Protein AF-A0A285CKX4-F1 (afdb_monomer_lite)

Radius of gyration: 19.34 Å; chains: 1; bounding box: 53×14×38 Å

Secondary structure (DSSP, 8-state):
-EEEEETTT--EESS-SS-TTT----EEEEE--------------------------

Structure (mmCIF, N/CA/C/O backbone):
data_AF-A0A285CKX4-F1
#
_entry.id   AF-A0A285CKX4-F1
#
loop_
_atom_site.group_PDB
_atom_site.id
_atom_site.type_symbol
_atom_site.label_atom_id
_atom_site.label_alt_id
_atom_site.label_comp_id
_atom_site.label_asym_id
_atom_site.label_entity_id
_atom_site.label_seq_id
_atom_site.pdbx_PDB_ins_code
_atom_site.Cartn_x
_atom_site.Cartn_y
_atom_site.Cartn_z
_atom_site.occupancy
_atom_site.B_iso_or_equiv
_atom_site.auth_seq_id
_atom_site.auth_comp_id
_atom_site.auth_asym_id
_atom_site.auth_atom_id
_atom_site.pdbx_PDB_model_num
ATOM 1 N N . MET A 1 1 ? -2.863 0.671 10.654 1.00 79.62 1 MET A N 1
ATOM 2 C CA . MET A 1 1 ? -1.918 -0.205 9.921 1.00 79.62 1 MET A CA 1
ATOM 3 C C . MET A 1 1 ? -1.338 0.568 8.746 1.00 79.62 1 MET A C 1
ATOM 5 O O . MET A 1 1 ? -2.073 1.366 8.171 1.00 79.62 1 MET A O 1
ATOM 9 N N . ILE A 1 2 ? -0.058 0.369 8.425 1.00 87.31 2 ILE A N 1
ATOM 10 C CA . ILE A 1 2 ? 0.575 0.964 7.236 1.00 87.31 2 ILE A CA 1
ATOM 11 C C . ILE A 1 2 ? 0.329 0.034 6.042 1.00 87.31 2 ILE A C 1
ATOM 13 O O . ILE A 1 2 ? 0.387 -1.188 6.192 1.00 87.31 2 ILE A O 1
ATOM 17 N N . LYS A 1 3 ? -0.013 0.605 4.887 1.00 91.88 3 LYS A N 1
ATOM 18 C CA . LYS A 1 3 ? -0.170 -0.083 3.599 1.00 91.88 3 LYS A CA 1
ATOM 19 C C . LYS A 1 3 ? 0.400 0.798 2.489 1.00 91.88 3 LYS A C 1
ATOM 21 O O . LYS A 1 3 ? 0.562 1.997 2.683 1.00 91.88 3 LYS A O 1
ATOM 26 N N . PHE A 1 4 ? 0.629 0.222 1.316 1.00 92.62 4 PHE A N 1
ATOM 27 C CA . PHE A 1 4 ? 1.146 0.939 0.152 1.00 92.62 4 PHE A CA 1
ATOM 28 C C . PHE A 1 4 ? 0.121 0.909 -0.974 1.00 92.62 4 PHE A C 1
ATOM 30 O O . PHE A 1 4 ? -0.351 -0.154 -1.365 1.00 92.62 4 PHE A O 1
ATOM 37 N N . TYR A 1 5 ? -0.237 2.073 -1.496 1.00 93.81 5 TYR A N 1
ATOM 38 C CA . TYR A 1 5 ? -1.202 2.238 -2.573 1.00 93.81 5 TYR A CA 1
ATOM 39 C C . TYR A 1 5 ? -0.482 2.497 -3.896 1.00 93.81 5 TYR A C 1
ATOM 41 O O . TYR A 1 5 ? 0.259 3.467 -4.000 1.00 93.81 5 TYR A O 1
ATOM 49 N N . CYS A 1 6 ? -0.682 1.651 -4.907 1.00 94.75 6 CYS A N 1
ATOM 50 C CA . CYS A 1 6 ? -0.081 1.855 -6.225 1.00 94.75 6 CYS A CA 1
ATOM 51 C C . CYS A 1 6 ? -0.856 2.907 -7.030 1.00 94.75 6 CYS A C 1
ATOM 53 O O . CYS A 1 6 ? -2.027 2.68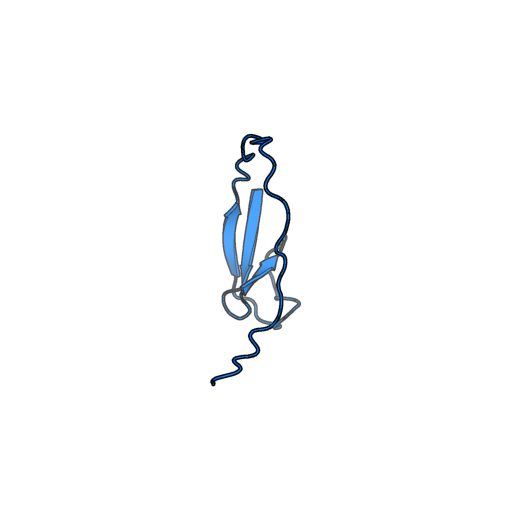4 -7.344 1.00 94.75 6 CYS A O 1
ATOM 55 N N . ASN A 1 7 ? -0.218 4.000 -7.460 1.00 93.75 7 ASN A N 1
ATOM 56 C CA . ASN A 1 7 ? -0.932 5.070 -8.176 1.00 93.75 7 ASN A CA 1
ATOM 57 C C . ASN A 1 7 ? -1.324 4.705 -9.616 1.00 93.75 7 ASN A C 1
ATOM 59 O O . ASN A 1 7 ? -2.224 5.323 -10.181 1.00 93.75 7 ASN A O 1
ATOM 63 N N . PHE A 1 8 ? -0.708 3.674 -10.203 1.00 94.06 8 PHE A N 1
ATOM 64 C CA . PHE A 1 8 ? -1.022 3.232 -11.566 1.00 94.06 8 PHE A CA 1
ATOM 65 C C . PHE A 1 8 ? -2.263 2.343 -11.631 1.00 94.06 8 PHE A C 1
ATOM 67 O O . PHE A 1 8 ? -3.172 2.594 -12.416 1.00 94.06 8 PHE A O 1
ATOM 74 N N . CYS A 1 9 ? -2.296 1.279 -10.826 1.00 94.00 9 CYS A N 1
ATOM 75 C CA . CYS A 1 9 ? -3.354 0.264 -10.884 1.00 94.00 9 CYS A CA 1
ATOM 76 C C . CYS A 1 9 ? -4.272 0.263 -9.659 1.00 94.00 9 CYS A C 1
ATOM 78 O O . CYS A 1 9 ? -5.152 -0.588 -9.560 1.00 94.00 9 CYS A O 1
ATOM 80 N N . ARG A 1 10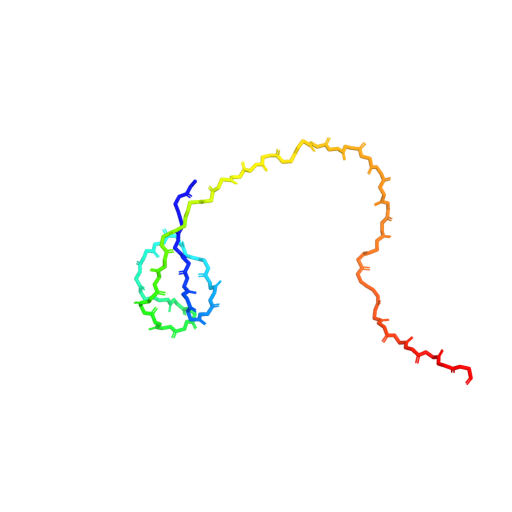 ? -4.062 1.190 -8.714 1.00 92.81 10 ARG A N 1
ATOM 81 C CA . ARG A 1 10 ? -4.881 1.373 -7.504 1.00 92.81 10 ARG A CA 1
ATOM 82 C C . ARG A 1 10 ? -4.919 0.154 -6.575 1.00 92.81 10 ARG A C 1
ATOM 84 O O . ARG A 1 10 ? -5.799 0.035 -5.728 1.00 92.81 10 ARG A O 1
ATOM 91 N N . THR A 1 11 ? -3.956 -0.757 -6.724 1.00 92.94 11 THR A N 1
ATOM 92 C CA . THR A 1 11 ? -3.813 -1.941 -5.869 1.00 92.94 11 THR A CA 1
ATOM 93 C C . THR A 1 11 ? -3.171 -1.561 -4.535 1.00 92.94 11 THR A C 1
ATOM 95 O O . THR A 1 11 ? -2.223 -0.775 -4.503 1.00 92.94 11 THR A O 1
ATOM 98 N N . ILE A 1 12 ? -3.660 -2.155 -3.443 1.00 92.38 12 ILE A N 1
ATOM 99 C CA . ILE A 1 12 ? -3.083 -2.016 -2.101 1.00 92.38 12 ILE A CA 1
ATOM 100 C C . ILE A 1 12 ? -2.128 -3.186 -1.836 1.00 92.38 12 ILE A C 1
ATOM 102 O O . ILE A 1 12 ? -2.513 -4.347 -1.959 1.00 92.38 12 ILE A O 1
ATOM 106 N N . ALA A 1 13 ? -0.900 -2.878 -1.432 1.00 90.25 13 ALA A N 1
ATOM 107 C CA . ALA A 1 13 ? 0.137 -3.829 -1.055 1.00 90.25 13 ALA A CA 1
ATOM 108 C C . ALA A 1 13 ? 0.522 -3.690 0.430 1.00 90.25 13 ALA A C 1
ATOM 110 O O . ALA A 1 13 ? 0.280 -2.664 1.073 1.00 90.25 13 ALA A O 1
ATOM 111 N N . ASN A 1 14 ? 1.110 -4.755 0.984 1.00 90.75 14 ASN A N 1
ATOM 112 C CA . ASN A 1 14 ? 1.642 -4.776 2.353 1.00 90.75 14 ASN A CA 1
ATOM 113 C C . ASN A 1 14 ? 3.084 -4.271 2.439 1.00 90.75 14 ASN A C 1
ATOM 115 O O . ASN A 1 14 ? 3.505 -3.810 3.493 1.00 90.75 14 ASN A O 1
ATOM 119 N N . GLU A 1 15 ? 3.816 -4.365 1.336 1.00 88.38 15 GLU A N 1
ATOM 120 C CA . GLU A 1 15 ? 5.226 -4.015 1.214 1.00 88.38 15 GLU A CA 1
ATOM 121 C C . GLU A 1 15 ? 5.406 -3.040 0.038 1.00 88.38 15 GLU A C 1
ATOM 123 O O . GLU A 1 15 ? 4.655 -3.130 -0.943 1.00 88.38 15 GLU A O 1
ATOM 128 N N . PRO A 1 16 ? 6.353 -2.091 0.130 1.00 84.38 16 PRO A N 1
ATOM 129 C CA . PRO A 1 16 ? 6.712 -1.233 -0.989 1.00 84.38 16 PRO A CA 1
ATOM 130 C C . PRO A 1 16 ? 7.561 -2.014 -2.003 1.00 84.38 16 PRO A C 1
ATOM 132 O O . PRO A 1 16 ? 8.219 -2.992 -1.652 1.00 84.38 16 PRO A O 1
ATOM 135 N N . GLY A 1 17 ? 7.586 -1.570 -3.261 1.00 89.75 17 GLY A N 1
ATOM 136 C CA . GLY A 1 17 ? 8.437 -2.162 -4.294 1.00 89.75 17 GLY A CA 1
ATOM 137 C C . GLY A 1 17 ? 7.767 -2.193 -5.660 1.00 89.75 17 GLY A C 1
ATOM 138 O O . GLY A 1 17 ? 7.015 -1.297 -6.019 1.00 89.75 17 GLY A O 1
ATOM 139 N N . VAL A 1 18 ? 8.034 -3.235 -6.446 1.00 91.44 18 VAL A N 1
ATOM 140 C CA . VAL A 1 18 ? 7.393 -3.404 -7.755 1.00 91.44 18 VAL A CA 1
ATOM 141 C C . VAL A 1 18 ? 5.982 -3.948 -7.565 1.00 91.44 18 VAL A C 1
ATOM 143 O O . VAL A 1 18 ? 5.779 -5.009 -6.971 1.00 91.44 18 VAL A O 1
ATOM 146 N N . CYS A 1 19 ? 4.990 -3.243 -8.105 1.00 92.25 19 CYS A N 1
ATOM 147 C CA . CYS A 1 19 ? 3.615 -3.705 -8.067 1.00 92.25 19 CYS A CA 1
ATOM 148 C C . CYS A 1 19 ? 3.482 -5.023 -8.822 1.00 92.25 19 CYS A C 1
ATOM 150 O O . CYS A 1 19 ? 3.728 -5.075 -10.024 1.00 92.25 19 CYS A O 1
ATOM 152 N N . ARG A 1 20 ? 3.026 -6.079 -8.144 1.00 90.50 20 ARG A N 1
ATOM 153 C CA . ARG A 1 20 ? 2.811 -7.384 -8.785 1.00 90.50 20 ARG A CA 1
ATOM 154 C C . ARG A 1 20 ? 1.708 -7.360 -9.847 1.00 90.50 20 ARG A C 1
ATOM 156 O O . ARG A 1 20 ? 1.722 -8.203 -10.732 1.00 90.50 20 ARG A O 1
ATOM 163 N N . SER A 1 21 ? 0.789 -6.395 -9.780 1.00 90.75 21 SER A N 1
ATOM 164 C CA . SER A 1 21 ? -0.313 -6.268 -10.741 1.00 90.75 21 SER A CA 1
ATOM 165 C C . SER A 1 21 ? 0.090 -5.531 -12.020 1.00 90.75 21 SER A C 1
ATOM 167 O O . SER A 1 21 ? -0.309 -5.938 -13.104 1.00 90.75 21 SER A O 1
ATOM 169 N N . CYS A 1 22 ? 0.852 -4.433 -11.917 1.00 93.19 22 CYS A N 1
ATOM 170 C CA . CYS A 1 22 ? 1.175 -3.580 -13.073 1.00 93.19 22 CYS A CA 1
ATOM 171 C C . CYS A 1 22 ? 2.672 -3.432 -13.376 1.00 93.19 22 CYS A C 1
ATOM 173 O O . CYS A 1 22 ? 3.037 -2.744 -14.327 1.00 93.19 22 CYS A O 1
ATOM 175 N N . GLY A 1 23 ? 3.548 -4.019 -12.562 1.00 93.25 23 GLY A N 1
ATOM 176 C CA . GLY A 1 23 ? 5.000 -3.949 -12.727 1.00 93.25 23 GLY A CA 1
ATOM 177 C C . GLY A 1 23 ? 5.615 -2.569 -12.470 1.00 93.25 23 GLY A C 1
ATOM 178 O O . GLY A 1 23 ? 6.800 -2.377 -12.732 1.00 93.25 23 GLY A O 1
ATOM 179 N N . LYS A 1 24 ? 4.846 -1.583 -11.986 1.00 93.06 24 LYS A N 1
ATOM 180 C CA . LYS A 1 24 ? 5.347 -0.231 -11.686 1.00 93.06 24 LYS A CA 1
ATOM 181 C C . LYS A 1 24 ? 5.782 -0.111 -10.229 1.00 93.06 24 LYS A C 1
ATOM 183 O O . LYS A 1 24 ? 5.130 -0.655 -9.342 1.00 93.06 24 LYS A O 1
ATOM 188 N N . ASN A 1 25 ? 6.866 0.622 -9.997 1.00 92.44 25 ASN A N 1
ATOM 189 C CA . ASN A 1 25 ? 7.365 0.964 -8.665 1.00 92.44 25 ASN A CA 1
ATOM 190 C C . ASN A 1 25 ? 6.955 2.397 -8.311 1.00 92.44 25 ASN A C 1
ATOM 192 O O . ASN A 1 25 ? 7.789 3.291 -8.226 1.00 92.44 25 ASN A O 1
ATOM 196 N N . ASP A 1 26 ? 5.649 2.618 -8.210 1.00 92.81 26 ASP A N 1
ATOM 197 C CA . ASP A 1 26 ? 5.094 3.909 -7.820 1.00 92.81 26 ASP A CA 1
ATOM 198 C C . ASP A 1 26 ? 3.973 3.666 -6.816 1.00 92.81 26 ASP A C 1
ATOM 200 O O . ASP A 1 26 ? 2.899 3.142 -7.148 1.00 92.81 26 ASP A O 1
ATOM 204 N N . PHE A 1 27 ? 4.305 3.955 -5.562 1.00 94.00 27 PHE A N 1
ATOM 205 C CA . PHE A 1 27 ? 3.491 3.664 -4.399 1.00 94.00 27 PHE A CA 1
ATOM 206 C C . PHE A 1 27 ? 3.436 4.865 -3.466 1.00 94.00 27 PHE A C 1
ATOM 208 O O . PHE A 1 27 ? 4.437 5.535 -3.226 1.00 94.00 27 PHE A O 1
ATOM 215 N N . THR A 1 28 ? 2.267 5.072 -2.874 1.00 93.69 28 THR A N 1
ATOM 216 C CA . THR A 1 28 ? 2.030 6.039 -1.809 1.00 93.69 28 THR A CA 1
ATOM 217 C C . THR A 1 28 ? 1.750 5.289 -0.518 1.00 93.69 28 THR A C 1
ATOM 219 O O . THR A 1 28 ? 0.883 4.415 -0.470 1.00 93.69 28 THR A O 1
ATOM 222 N N . GLU A 1 29 ? 2.484 5.610 0.542 1.00 94.44 29 GLU A N 1
ATOM 223 C CA . GLU A 1 29 ? 2.199 5.067 1.866 1.00 94.44 29 GLU A CA 1
ATOM 224 C C . GLU A 1 29 ? 0.863 5.622 2.378 1.00 94.44 29 GLU A C 1
ATOM 226 O O . GLU A 1 29 ? 0.636 6.831 2.396 1.00 94.44 29 GLU A O 1
ATOM 231 N N . ILE A 1 30 ? -0.036 4.729 2.790 1.00 92.06 30 ILE A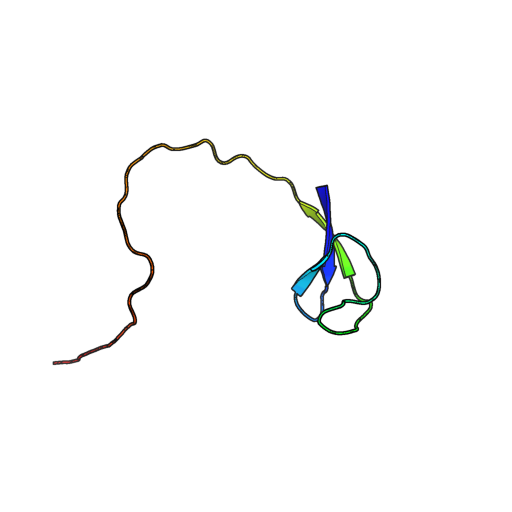 N 1
ATOM 232 C CA . ILE A 1 30 ? -1.338 5.076 3.353 1.00 92.06 30 ILE A CA 1
ATOM 233 C C . ILE A 1 30 ? -1.496 4.461 4.742 1.00 92.06 30 ILE A C 1
ATOM 235 O O . ILE A 1 30 ? -1.164 3.299 5.000 1.00 92.06 30 ILE A O 1
ATOM 239 N N . LYS A 1 31 ? -2.067 5.242 5.658 1.00 91.19 31 LYS A N 1
ATOM 240 C CA . LYS A 1 31 ? -2.419 4.783 7.000 1.00 91.19 31 LYS A CA 1
ATOM 241 C C . LYS A 1 31 ? -3.894 4.412 7.024 1.00 91.19 31 LYS A C 1
ATOM 243 O O . LYS A 1 31 ? -4.759 5.281 7.005 1.00 91.19 31 LYS A O 1
ATOM 248 N N . ILE A 1 32 ? -4.185 3.116 7.094 1.00 84.50 32 ILE A N 1
ATOM 2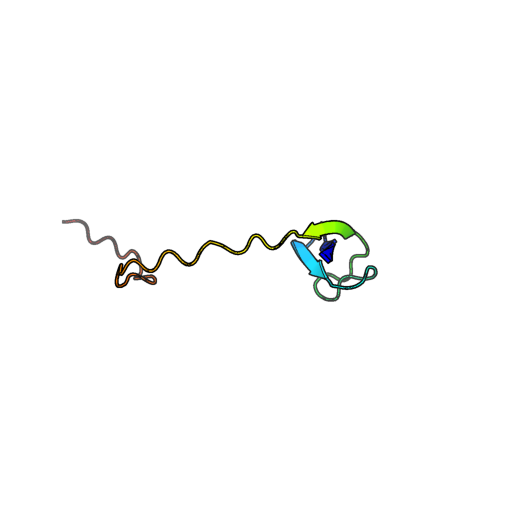49 C CA . ILE A 1 32 ? -5.563 2.634 7.220 1.00 84.50 32 ILE A CA 1
ATOM 250 C C . ILE A 1 32 ? -5.903 2.508 8.704 1.00 84.50 32 ILE A C 1
ATOM 252 O O . ILE A 1 32 ? -5.269 1.742 9.447 1.00 84.50 32 ILE A O 1
ATOM 256 N N . SER A 1 33 ? -6.917 3.259 9.120 1.00 83.12 33 SER A N 1
ATOM 257 C CA . SER A 1 33 ? -7.565 3.141 10.424 1.00 83.12 33 SER A CA 1
ATOM 258 C C . SER A 1 33 ? -8.851 2.342 10.248 1.00 83.12 33 SER A C 1
ATOM 260 O O . SER A 1 33 ? -9.782 2.804 9.594 1.00 83.12 33 SER A O 1
ATOM 262 N N . VAL A 1 34 ? -8.905 1.131 10.807 1.00 77.44 34 VAL A N 1
ATOM 263 C CA . VAL A 1 34 ? -10.144 0.344 10.826 1.00 77.44 34 VAL A CA 1
ATOM 264 C C . VAL A 1 34 ? -11.018 0.923 11.921 1.00 77.44 34 VAL A C 1
ATOM 266 O O . VAL A 1 34 ? -10.793 0.668 13.102 1.00 77.44 34 VAL A O 1
ATOM 269 N N . GLN A 1 35 ? -11.999 1.731 11.536 1.00 73.75 35 GLN A N 1
ATOM 270 C CA . GLN A 1 35 ? -13.084 2.057 12.446 1.00 73.75 35 GLN A CA 1
ATOM 271 C C . GLN A 1 35 ? -13.968 0.817 12.537 1.00 73.75 35 GLN A C 1
ATOM 273 O O . GLN A 1 35 ? -14.539 0.382 11.536 1.00 73.75 35 GLN A O 1
ATOM 278 N N . LYS A 1 36 ? -14.049 0.213 13.730 1.00 68.69 36 LYS A N 1
ATOM 279 C CA . LYS A 1 36 ? -15.118 -0.745 14.020 1.00 68.69 36 LYS A CA 1
ATOM 280 C C . LYS A 1 36 ? -16.421 0.017 13.823 1.00 68.69 36 LYS A C 1
ATOM 282 O O . LYS A 1 36 ? -16.719 0.913 14.608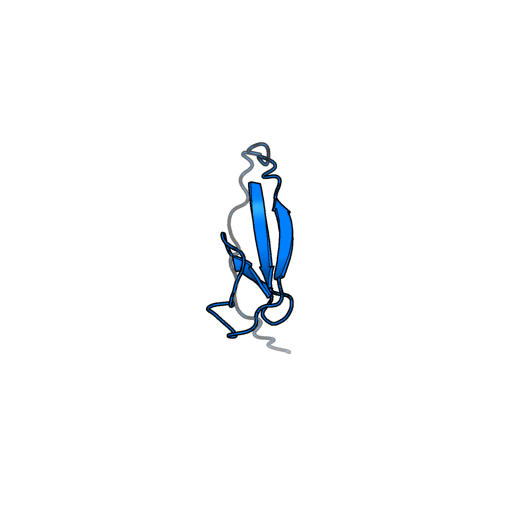 1.00 68.69 36 LYS A O 1
ATOM 287 N N . GLN A 1 37 ? -17.169 -0.321 12.777 1.00 68.06 37 GLN A N 1
ATOM 288 C CA . GLN A 1 37 ? -18.559 0.097 12.714 1.00 68.06 37 GLN A CA 1
ATOM 289 C C . GLN A 1 37 ? -19.231 -0.488 13.964 1.00 68.06 37 GLN A C 1
ATOM 291 O O . GLN A 1 37 ? -19.090 -1.696 14.203 1.00 68.06 37 GLN A O 1
ATOM 296 N N . PRO A 1 38 ? -19.870 0.331 14.819 1.00 58.91 38 PRO A N 1
ATOM 297 C CA . PRO A 1 38 ? -20.700 -0.217 15.873 1.00 58.91 38 PRO A CA 1
ATOM 298 C C . PRO A 1 38 ? -21.739 -1.095 15.181 1.00 58.91 38 PRO A C 1
ATOM 300 O O . PRO A 1 38 ? -22.349 -0.692 14.194 1.00 58.91 38 PRO A O 1
ATOM 303 N N . ASN A 1 39 ? -21.840 -2.333 15.643 1.00 55.59 39 ASN A N 1
ATOM 304 C CA . ASN A 1 39 ? -22.706 -3.351 15.076 1.00 55.59 39 ASN A CA 1
ATOM 305 C C . ASN A 1 39 ? -24.162 -2.892 15.274 1.00 55.59 39 ASN A C 1
ATOM 307 O O . ASN A 1 39 ? -24.761 -3.162 16.315 1.00 55.59 39 ASN A O 1
ATOM 311 N N . TYR A 1 40 ? -24.700 -2.106 14.336 1.00 52.28 40 TYR A N 1
ATOM 312 C CA . TYR A 1 40 ? -26.107 -1.732 14.331 1.00 52.28 40 TYR A CA 1
ATOM 313 C C . TYR A 1 40 ? -26.877 -2.943 13.827 1.00 52.28 40 TYR A C 1
ATOM 315 O O . TYR A 1 40 ? -27.022 -3.189 12.631 1.00 52.28 40 TYR A O 1
ATOM 323 N N . ASN A 1 41 ? -27.283 -3.757 14.791 1.00 55.00 41 ASN A N 1
ATOM 324 C CA . ASN A 1 41 ? -28.141 -4.904 14.605 1.00 55.00 41 ASN A CA 1
ATOM 325 C C . ASN A 1 41 ? -29.551 -4.397 14.260 1.00 55.00 41 ASN A C 1
ATOM 327 O O . ASN A 1 41 ? -30.433 -4.388 15.111 1.00 55.00 41 ASN A O 1
ATOM 331 N N . GLU A 1 42 ? -29.769 -3.942 13.026 1.00 50.41 42 GLU A N 1
ATOM 332 C CA . GLU A 1 42 ? -31.113 -3.691 12.516 1.00 50.41 42 GLU A CA 1
ATOM 333 C C . GLU A 1 42 ? -31.286 -4.314 11.137 1.00 50.41 42 GLU A C 1
A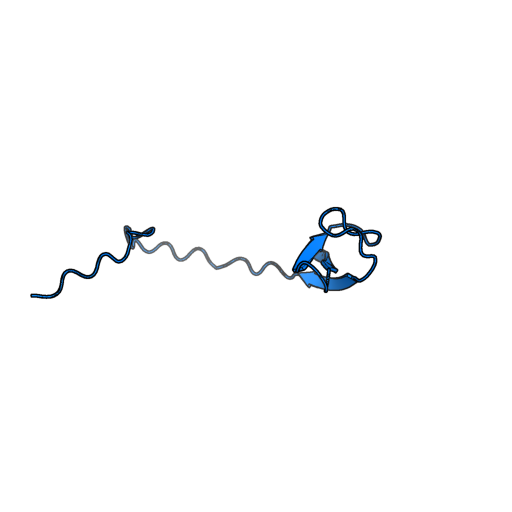TOM 335 O O . GLU A 1 42 ? -30.742 -3.896 10.117 1.00 50.41 42 GLU A O 1
ATOM 340 N N . LYS A 1 43 ? -32.069 -5.386 11.172 1.00 52.19 43 LYS A N 1
ATOM 341 C CA . LYS A 1 43 ? -32.742 -6.060 10.075 1.00 52.19 43 LYS A CA 1
ATOM 342 C C . LYS A 1 43 ? -33.105 -5.094 8.940 1.00 52.19 43 LYS A C 1
ATOM 344 O O . LYS A 1 43 ? -34.128 -4.430 9.019 1.00 52.19 43 LYS A O 1
ATOM 349 N N . ASN A 1 44 ? -32.376 -5.131 7.830 1.00 48.56 44 ASN A N 1
ATOM 350 C CA . ASN A 1 44 ? -32.988 -4.874 6.530 1.00 48.56 44 ASN A CA 1
ATOM 351 C C . ASN A 1 44 ? -32.510 -5.914 5.518 1.00 48.56 44 ASN A C 1
ATOM 353 O O . ASN A 1 44 ? -31.363 -5.979 5.088 1.00 48.56 44 ASN A O 1
ATOM 357 N N . ASN A 1 45 ? -33.454 -6.803 5.245 1.00 45.97 45 ASN A N 1
ATOM 358 C CA . ASN A 1 45 ? -33.419 -7.891 4.295 1.00 45.97 45 ASN A CA 1
ATOM 359 C C . ASN A 1 45 ? -33.171 -7.340 2.877 1.00 45.97 45 ASN A C 1
ATOM 361 O O . ASN A 1 45 ? -33.842 -6.398 2.476 1.00 45.97 45 ASN A O 1
ATOM 365 N N . LYS A 1 46 ? -32.260 -7.983 2.135 1.00 44.69 46 LYS A N 1
ATOM 366 C CA . LYS A 1 46 ? -32.173 -8.032 0.662 1.00 44.69 46 LYS A CA 1
ATOM 367 C C . LYS A 1 46 ? -32.320 -6.713 -0.117 1.00 44.69 46 LYS A C 1
ATOM 369 O O . LYS A 1 46 ? -33.422 -6.222 -0.338 1.00 44.69 46 LYS A O 1
ATOM 374 N N . LYS A 1 47 ? -31.238 -6.354 -0.811 1.00 47.53 47 LYS A N 1
ATOM 375 C CA . LYS A 1 47 ? -31.164 -6.498 -2.281 1.00 47.53 47 LYS A CA 1
ATOM 376 C C . LYS A 1 47 ? -29.715 -6.335 -2.736 1.00 47.53 47 LYS A C 1
ATOM 378 O O . LYS A 1 47 ? -29.263 -5.251 -3.085 1.00 47.53 47 LYS A O 1
ATOM 383 N N . GLU A 1 48 ? -28.996 -7.453 -2.715 1.00 49.12 48 GLU A N 1
ATOM 384 C CA . GLU A 1 48 ? -27.890 -7.650 -3.650 1.00 49.12 48 GLU A CA 1
ATOM 385 C C . GLU A 1 48 ? -28.460 -7.692 -5.077 1.00 49.12 48 GLU A C 1
ATOM 387 O O . GLU A 1 48 ? -29.621 -8.055 -5.278 1.00 49.12 48 GLU A O 1
ATOM 392 N N . GLY A 1 49 ? -27.669 -7.214 -6.035 1.00 51.50 49 GLY A N 1
ATOM 393 C CA . GLY A 1 49 ? -28.123 -6.706 -7.324 1.00 51.50 49 GLY A CA 1
ATOM 394 C C . GLY A 1 49 ? -29.055 -7.607 -8.136 1.00 51.50 49 GLY A C 1
ATOM 395 O O . GLY A 1 49 ? -28.868 -8.816 -8.259 1.00 51.50 49 GLY A O 1
ATOM 396 N N . GLN A 1 50 ? -30.019 -6.960 -8.789 1.00 44.12 50 GLN A N 1
ATOM 397 C CA . GLN A 1 50 ? -30.728 -7.516 -9.928 1.00 44.12 50 GLN A CA 1
ATOM 398 C C . GLN A 1 50 ? -30.678 -6.492 -11.064 1.00 44.12 50 GLN A C 1
ATOM 400 O O . GLN A 1 50 ? -31.051 -5.332 -10.901 1.00 44.12 50 GLN A O 1
ATOM 405 N N . TRP A 1 51 ? -30.109 -6.955 -12.170 1.00 51.31 51 TRP A N 1
ATOM 406 C CA . TRP A 1 51 ? -29.900 -6.320 -13.463 1.00 51.31 51 TRP A CA 1
ATOM 407 C C . TRP A 1 51 ? -31.005 -5.342 -13.868 1.00 51.31 51 TRP A C 1
ATOM 409 O O . TRP A 1 51 ? -32.187 -5.681 -13.862 1.00 51.31 51 TRP A O 1
ATOM 419 N N . GLY A 1 52 ? -30.604 -4.135 -14.270 1.00 47.62 52 GLY A N 1
ATOM 420 C CA . GLY A 1 52 ? -31.494 -3.198 -14.940 1.00 47.62 52 GLY A CA 1
ATOM 421 C C . GLY A 1 52 ? -31.874 -3.727 -16.321 1.00 47.62 52 GLY A C 1
ATOM 422 O O . GLY A 1 52 ? -31.145 -3.511 -17.283 1.00 47.62 52 GLY A O 1
ATOM 423 N N . THR A 1 53 ? -33.019 -4.397 -16.424 1.00 50.81 53 THR A N 1
ATOM 424 C CA . THR A 1 53 ? -33.758 -4.520 -17.683 1.00 50.81 53 THR A CA 1
ATOM 425 C C . THR A 1 53 ? -34.866 -3.472 -17.661 1.00 50.81 53 THR A C 1
ATOM 427 O O . THR A 1 53 ? -35.846 -3.598 -16.931 1.00 50.81 53 THR A O 1
ATOM 430 N N . LEU A 1 54 ? -34.687 -2.408 -18.443 1.00 51.69 54 LEU A N 1
ATOM 431 C CA . LEU A 1 54 ? -35.733 -1.436 -18.748 1.00 51.69 54 LEU A CA 1
ATOM 432 C C . LEU A 1 54 ? -36.671 -2.055 -19.796 1.00 51.69 54 LEU A C 1
ATOM 434 O O . LEU A 1 54 ? -36.307 -2.126 -20.966 1.00 51.69 54 LEU A O 1
ATOM 438 N N . HIS A 1 55 ? -37.866 -2.493 -19.393 1.00 42.94 55 HIS A N 1
ATOM 439 C CA . HIS A 1 55 ? -38.997 -2.626 -20.315 1.00 42.94 55 HIS A CA 1
ATOM 440 C C . HIS A 1 55 ? -39.823 -1.341 -20.232 1.00 42.94 55 HIS A C 1
ATOM 442 O O . HIS A 1 55 ? -40.489 -1.083 -19.230 1.00 42.94 55 HIS A O 1
ATOM 448 N N . GLY A 1 56 ? -39.706 -0.518 -21.274 1.00 47.56 56 GLY A N 1
ATOM 449 C CA . GLY A 1 56 ? -40.667 0.533 -21.586 1.00 47.56 56 GLY A CA 1
ATOM 450 C C . GLY A 1 56 ? -41.939 -0.076 -22.178 1.00 47.56 56 GLY A C 1
ATOM 451 O O . GLY A 1 56 ? -41.888 -1.144 -22.788 1.00 47.56 56 GLY A O 1
ATOM 452 N N . PHE A 1 57 ? -43.039 0.615 -21.899 1.00 47.75 57 PHE A N 1
ATOM 453 C CA . PHE A 1 57 ? -44.420 0.362 -22.303 1.00 47.75 57 PHE A CA 1
ATOM 454 C C . PHE A 1 57 ? -44.616 0.213 -23.814 1.00 47.75 57 PHE A C 1
ATOM 456 O O . PHE A 1 57 ? -43.874 0.877 -24.572 1.00 47.75 57 PHE A O 1
#

Sequence (57 aa):
MIKFYCNFCRTIANEPGVCRSCGKNDFTEIKISVQKQPNYNEKNNKKEGQWGTLHGF

Foldseek 3Di:
DKWKAAPPPRDIHRDQDQDPVPRDRHIDIDDDDDDDDPPPPDDDDDDDDDDDDDDDD

pLDDT: mean 75.26, std 19.68, range [42.94, 94.75]

Organism: NCBI:txid1448271